Protein AF-A0A4R6K926-F1 (afdb_monomer)

Radius of gyration: 17.42 Å; Cα contacts (8 Å, |Δi|>4): 81; chains: 1; bounding box: 30×26×54 Å

pLDDT: mean 70.78, std 13.53, range [44.66, 89.75]

Mean predicted aligned error: 11.92 Å

Sequence (68 aa):
MAKQIPHRGWQTLSAGNGSKGERLYQWAYTSVSRGTSTTAGGDECGQPQPGHHRWLLIRHNPHTGELA

Structure (mmCIF, N/CA/C/O backbone):
data_AF-A0A4R6K926-F1
#
_entry.id   AF-A0A4R6K926-F1
#
loop_
_atom_site.group_PDB
_atom_site.id
_atom_site.type_symbol
_atom_site.label_atom_id
_atom_site.label_alt_id
_atom_site.label_comp_id
_atom_site.label_asym_id
_atom_site.label_entity_id
_atom_site.label_seq_id
_atom_site.pdbx_PDB_ins_code
_atom_site.Cartn_x
_atom_site.Cartn_y
_atom_site.Cartn_z
_atom_site.occupancy
_atom_site.B_iso_or_equiv
_atom_site.auth_seq_id
_atom_site.auth_comp_id
_atom_site.auth_asym_id
_atom_site.auth_atom_id
_atom_site.pdbx_PDB_model_num
ATOM 1 N N . MET A 1 1 ? -6.103 -2.376 -12.145 1.00 58.34 1 MET A N 1
ATOM 2 C CA . MET A 1 1 ? -4.818 -2.303 -11.423 1.00 58.34 1 MET A CA 1
ATOM 3 C C . MET A 1 1 ? -4.940 -2.639 -9.941 1.00 58.34 1 MET A C 1
ATOM 5 O O . MET A 1 1 ? -4.511 -3.721 -9.584 1.00 58.34 1 MET A O 1
ATOM 9 N N . ALA A 1 2 ? -5.595 -1.834 -9.091 1.00 60.56 2 ALA A N 1
ATOM 10 C CA . ALA A 1 2 ? -5.735 -2.168 -7.659 1.00 60.56 2 ALA A CA 1
ATOM 11 C C . ALA A 1 2 ? -6.419 -3.532 -7.397 1.00 60.56 2 ALA A C 1
ATOM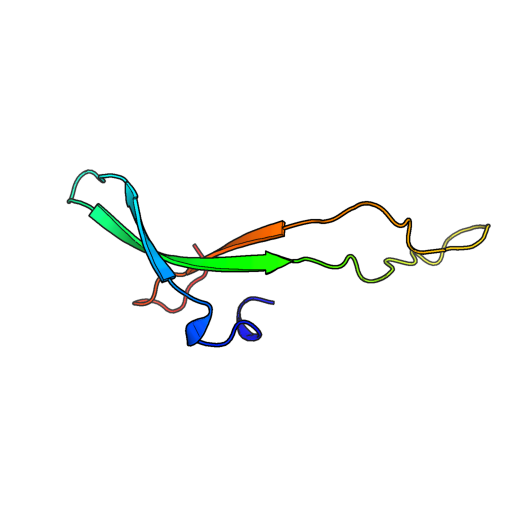 13 O O . ALA A 1 2 ? -5.941 -4.314 -6.585 1.00 60.56 2 ALA A O 1
ATOM 14 N N . LYS A 1 3 ? -7.465 -3.876 -8.169 1.00 70.19 3 LYS A N 1
ATOM 15 C CA . LYS A 1 3 ? -8.161 -5.182 -8.099 1.00 70.19 3 LYS A CA 1
ATOM 16 C C . LYS A 1 3 ? -7.289 -6.398 -8.457 1.00 70.19 3 LYS A C 1
ATOM 18 O O . LYS A 1 3 ? -7.695 -7.523 -8.207 1.00 70.19 3 LYS A O 1
ATOM 23 N N . GLN A 1 4 ? -6.134 -6.183 -9.089 1.00 73.69 4 GLN A N 1
ATOM 24 C CA . GLN A 1 4 ? -5.216 -7.252 -9.504 1.00 73.69 4 GLN A CA 1
ATOM 25 C C . GLN A 1 4 ? -4.146 -7.533 -8.441 1.00 73.69 4 GLN A C 1
ATOM 27 O O . GLN A 1 4 ? -3.384 -8.487 -8.580 1.00 73.69 4 GLN A O 1
ATOM 32 N N . ILE A 1 5 ? -4.077 -6.714 -7.386 1.00 74.62 5 ILE A N 1
ATOM 33 C CA . ILE A 1 5 ? -3.154 -6.920 -6.276 1.00 74.62 5 ILE A CA 1
ATOM 34 C C . ILE A 1 5 ? -3.782 -7.958 -5.339 1.00 74.62 5 ILE A C 1
ATOM 36 O O . ILE A 1 5 ? -4.864 -7.704 -4.800 1.00 74.62 5 ILE A O 1
ATOM 40 N N . PRO A 1 6 ? -3.145 -9.126 -5.132 1.00 79.25 6 PRO A N 1
ATOM 41 C CA . PRO A 1 6 ? -3.677 -10.141 -4.235 1.00 79.25 6 PRO A CA 1
ATOM 42 C C . PRO A 1 6 ? -3.744 -9.590 -2.808 1.00 79.25 6 PRO A C 1
ATOM 44 O O . PRO A 1 6 ? -2.915 -8.771 -2.424 1.00 79.25 6 PRO A O 1
ATOM 47 N N . HIS A 1 7 ? -4.673 -10.087 -1.991 1.00 75.00 7 HIS A N 1
ATOM 48 C CA . HIS A 1 7 ? -4.891 -9.583 -0.627 1.00 75.00 7 HIS A CA 1
ATOM 49 C C . HIS A 1 7 ? -3.608 -9.565 0.234 1.00 75.00 7 HIS A C 1
ATOM 51 O O . HIS A 1 7 ? -3.390 -8.644 1.009 1.00 75.00 7 HIS A O 1
ATOM 57 N N . ARG A 1 8 ? -2.702 -10.534 0.031 1.00 81.50 8 ARG A N 1
ATOM 58 C CA . ARG A 1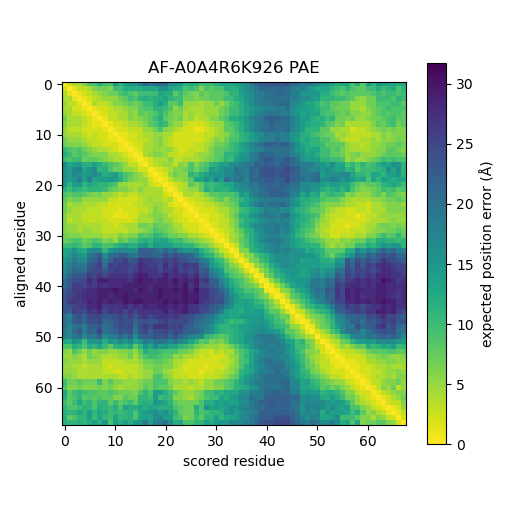 8 ? -1.383 -10.602 0.697 1.00 81.50 8 ARG A CA 1
ATOM 59 C C . ARG A 1 8 ? -0.394 -9.492 0.306 1.00 81.50 8 ARG A C 1
ATOM 61 O O . ARG A 1 8 ? 0.614 -9.325 0.974 1.00 81.50 8 ARG A O 1
ATOM 68 N N . GLY A 1 9 ? -0.634 -8.806 -0.809 1.00 82.69 9 GLY A N 1
ATOM 69 C CA . GLY A 1 9 ? 0.190 -7.695 -1.292 1.00 82.69 9 GLY A CA 1
ATOM 70 C C . GLY A 1 9 ? -0.161 -6.354 -0.648 1.00 82.69 9 GLY A C 1
ATOM 71 O O . GLY A 1 9 ? 0.495 -5.358 -0.938 1.00 82.69 9 GLY A O 1
ATOM 72 N N . TRP A 1 10 ? -1.189 -6.329 0.204 1.00 85.94 10 TRP A N 1
ATOM 73 C CA . TRP A 1 10 ? -1.603 -5.158 0.961 1.00 85.94 10 TRP A CA 1
ATOM 74 C C . TRP A 1 10 ? -1.024 -5.205 2.374 1.00 85.94 10 TRP A C 1
ATOM 76 O O . TRP A 1 10 ? -1.089 -6.231 3.050 1.00 85.94 10 TRP A O 1
ATOM 86 N N . GLN A 1 11 ? -0.489 -4.079 2.832 1.00 88.88 11 GLN A N 1
ATOM 87 C CA . GLN A 1 11 ? 0.047 -3.896 4.176 1.00 88.88 11 GLN A CA 1
ATOM 88 C C . GLN A 1 11 ? -0.675 -2.746 4.871 1.00 88.88 11 GLN A C 1
ATOM 90 O O . GLN A 1 11 ? -0.839 -1.669 4.301 1.00 88.88 11 GLN A O 1
ATOM 95 N N . THR A 1 12 ? -1.108 -2.963 6.112 1.00 87.88 12 THR A N 1
ATOM 96 C CA . THR A 1 12 ? -1.722 -1.903 6.916 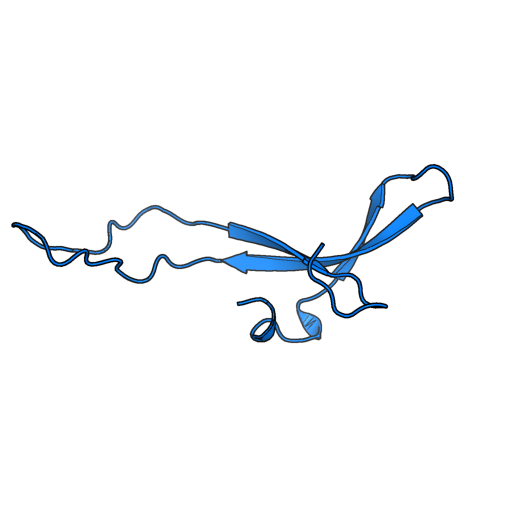1.00 87.88 12 THR A CA 1
ATOM 97 C C . THR A 1 12 ? -0.628 -1.043 7.528 1.00 87.88 12 THR A C 1
ATOM 99 O O . THR A 1 12 ? 0.147 -1.529 8.347 1.00 87.88 12 THR A O 1
ATOM 102 N N . LEU A 1 13 ? -0.568 0.228 7.135 1.00 86.81 13 LEU A N 1
ATOM 103 C CA . LEU A 1 13 ? 0.406 1.192 7.642 1.00 86.81 13 LEU A CA 1
ATOM 104 C C . LEU A 1 13 ? -0.292 2.506 7.996 1.00 86.81 13 LEU A C 1
ATOM 106 O O . LEU A 1 13 ? -1.255 2.926 7.342 1.00 86.81 13 LEU A O 1
ATOM 110 N N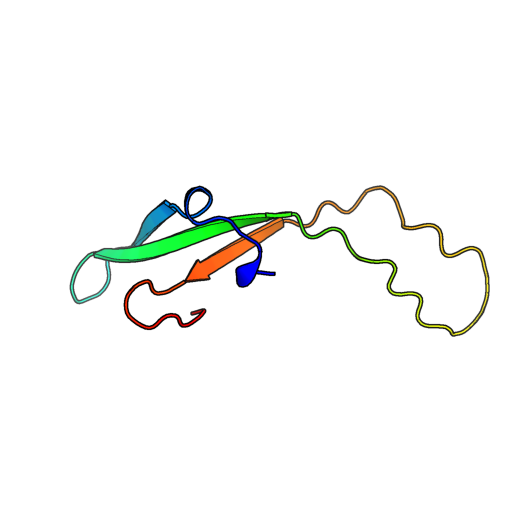 . SER A 1 14 ? 0.219 3.165 9.033 1.00 83.88 14 SER A N 1
ATOM 111 C CA . SER A 1 14 ? -0.230 4.497 9.433 1.00 83.88 14 SER A CA 1
ATOM 112 C C . SER A 1 14 ? 0.202 5.533 8.393 1.00 83.88 14 SER A C 1
ATOM 114 O O . SER A 1 14 ? 1.367 5.593 8.008 1.00 83.88 14 SER A O 1
ATOM 116 N N . ALA A 1 15 ? -0.731 6.379 7.958 1.00 82.62 15 ALA A N 1
ATOM 117 C CA . ALA A 1 15 ? -0.453 7.563 7.142 1.00 82.62 15 ALA A CA 1
ATOM 118 C C . ALA A 1 15 ? -0.039 8.783 7.993 1.00 82.62 15 ALA A C 1
ATOM 120 O O . ALA A 1 15 ? -0.145 9.921 7.537 1.00 82.62 15 ALA A O 1
ATOM 121 N N . GLY A 1 16 ? 0.390 8.546 9.235 1.00 82.25 16 GLY A N 1
ATOM 122 C CA . GLY A 1 16 ? 0.760 9.566 10.208 1.00 82.25 16 GLY A CA 1
ATOM 123 C C . GLY A 1 16 ? -0.332 9.850 11.240 1.00 82.25 16 GLY A C 1
ATOM 124 O O . GLY A 1 16 ? -1.480 9.395 11.139 1.00 82.25 16 GLY A O 1
ATOM 125 N N . ASN A 1 17 ? 0.047 10.630 12.253 1.00 75.69 17 ASN A N 1
ATOM 126 C CA . ASN A 1 17 ? -0.855 11.043 13.320 1.00 75.69 17 ASN A CA 1
ATOM 127 C C . ASN A 1 17 ? -1.826 12.099 12.793 1.00 75.69 17 ASN A C 1
ATOM 129 O O . ASN A 1 17 ? -1.448 13.226 12.479 1.00 75.69 17 ASN A O 1
ATOM 133 N N . GLY A 1 18 ? -3.100 11.727 12.698 1.00 73.62 18 GLY A N 1
ATOM 134 C CA . GLY A 1 18 ? -4.175 12.671 12.455 1.00 73.62 18 GLY A CA 1
ATOM 135 C C . GLY A 1 18 ? -4.644 13.333 13.748 1.00 73.62 18 GLY A C 1
ATOM 136 O O . GLY A 1 18 ? -4.334 12.906 14.857 1.00 73.62 18 GLY A O 1
ATOM 137 N N . SER A 1 19 ? -5.519 14.322 13.598 1.00 74.56 19 SER A N 1
ATOM 138 C CA . SER A 1 19 ? -6.206 15.017 14.695 1.00 74.56 19 SER A CA 1
ATOM 139 C C . SER A 1 19 ? -7.099 14.126 15.582 1.00 74.56 19 SER A C 1
ATOM 141 O O . SER A 1 19 ? -7.589 14.594 16.602 1.00 74.56 19 SER A O 1
ATOM 143 N N . LYS A 1 20 ? -7.314 12.854 15.217 1.00 76.56 20 LYS A N 1
ATOM 144 C CA . LYS A 1 20 ? -8.073 11.851 15.992 1.00 76.56 20 LYS A CA 1
ATOM 145 C C . LYS A 1 20 ? -7.269 10.574 16.298 1.00 76.56 20 LYS A C 1
ATOM 147 O O . LYS A 1 20 ? -7.858 9.572 16.681 1.00 76.56 20 LYS A O 1
ATOM 152 N N . GLY A 1 21 ? -5.948 10.599 16.113 1.00 77.25 21 GLY A N 1
ATOM 153 C CA . GLY A 1 21 ? -5.082 9.422 16.234 1.00 77.25 21 GLY A CA 1
ATOM 154 C C . GLY A 1 21 ? -4.535 8.937 14.891 1.00 77.25 21 GLY A C 1
ATOM 155 O O . GLY A 1 21 ? -4.688 9.603 13.861 1.00 77.25 21 GLY A O 1
ATOM 156 N N . GLU A 1 22 ? -3.847 7.796 14.914 1.00 75.88 22 GLU A N 1
ATOM 157 C CA . GLU A 1 22 ? -3.208 7.211 13.731 1.00 75.88 22 GLU A CA 1
ATOM 158 C C . GLU A 1 22 ? -4.234 6.866 12.648 1.00 75.88 22 GLU A C 1
ATOM 160 O O . GLU A 1 22 ? -5.236 6.193 12.894 1.00 75.88 22 GLU A O 1
ATOM 165 N N . ARG A 1 23 ? -3.981 7.324 11.417 1.00 82.56 23 ARG A N 1
ATOM 166 C CA . ARG A 1 23 ? -4.833 7.007 10.267 1.00 82.56 23 ARG A CA 1
ATOM 167 C C . ARG A 1 23 ? -4.295 5.765 9.576 1.00 82.56 23 ARG A C 1
ATOM 169 O O . ARG A 1 23 ? -3.427 5.859 8.710 1.00 82.56 23 ARG A O 1
ATOM 176 N N . LEU A 1 24 ? -4.792 4.606 9.988 1.00 81.88 24 LEU A N 1
ATOM 177 C CA . LEU A 1 24 ? -4.409 3.327 9.399 1.00 81.88 24 LEU A CA 1
ATOM 178 C C . LEU A 1 24 ? -5.071 3.155 8.026 1.00 81.88 24 LEU A C 1
ATOM 180 O O . LEU A 1 24 ? -6.294 3.206 7.910 1.00 81.88 24 LEU A O 1
ATOM 184 N N . TYR A 1 25 ? -4.261 2.918 6.996 1.00 85.25 25 TYR A N 1
ATOM 185 C CA . TYR A 1 25 ? -4.726 2.559 5.656 1.00 85.25 25 TYR A CA 1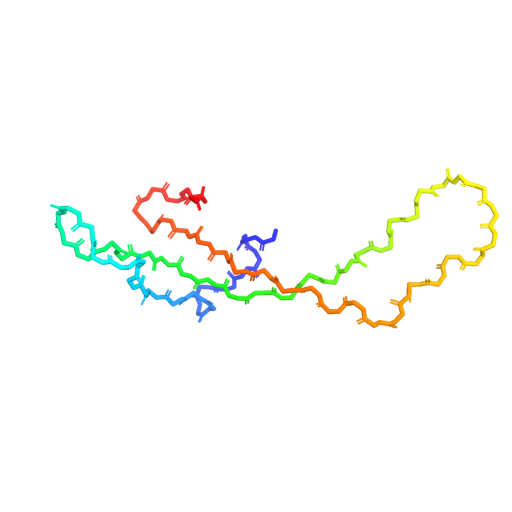
ATOM 186 C C . TYR A 1 25 ? -4.064 1.272 5.192 1.00 85.25 25 TYR A C 1
ATOM 188 O O . TYR A 1 25 ? -2.999 0.896 5.682 1.00 85.25 25 TYR A O 1
ATOM 196 N N . GLN A 1 26 ? -4.678 0.617 4.211 1.00 86.62 26 GLN A N 1
ATOM 197 C CA . GLN A 1 26 ? -4.008 -0.438 3.469 1.00 86.62 26 GLN A CA 1
ATOM 198 C C . GLN A 1 26 ? -3.225 0.172 2.313 1.00 86.62 26 GLN A C 1
ATOM 200 O O . GLN A 1 26 ? -3.750 0.960 1.525 1.00 86.62 26 GLN A O 1
ATOM 205 N N . TRP A 1 27 ? -1.968 -0.223 2.211 1.00 88.19 27 TRP A N 1
ATOM 206 C CA . TRP A 1 27 ? -1.028 0.221 1.200 1.00 88.19 27 TRP A CA 1
ATOM 207 C C . TRP A 1 27 ? -0.580 -0.968 0.366 1.00 88.19 27 TRP A C 1
ATOM 209 O O . TRP A 1 27 ? -0.344 -2.047 0.903 1.00 88.19 27 TRP A O 1
ATOM 219 N N . ALA A 1 28 ? -0.437 -0.777 -0.939 1.00 89.75 28 ALA A N 1
ATOM 220 C CA . ALA A 1 28 ? 0.161 -1.770 -1.818 1.00 89.75 28 ALA A CA 1
ATOM 221 C C . ALA A 1 28 ? 1.119 -1.115 -2.807 1.00 89.75 28 ALA A C 1
ATOM 223 O O . ALA A 1 28 ? 0.847 -0.040 -3.339 1.00 89.75 28 ALA A O 1
ATOM 224 N N . TYR A 1 29 ? 2.229 -1.792 -3.076 1.00 87.00 29 TYR A N 1
ATOM 225 C CA . TYR A 1 29 ? 3.237 -1.348 -4.029 1.00 87.00 29 TYR A CA 1
ATOM 226 C C . TYR A 1 29 ? 3.146 -2.189 -5.300 1.00 87.00 29 TYR A C 1
ATOM 228 O O . TYR A 1 29 ? 3.146 -3.419 -5.241 1.00 87.00 29 TYR A O 1
ATOM 236 N N . THR A 1 30 ? 3.041 -1.545 -6.459 1.00 84.81 30 THR A N 1
ATOM 237 C CA . THR A 1 30 ? 2.934 -2.250 -7.739 1.00 84.81 30 THR A CA 1
ATOM 238 C C . THR A 1 30 ? 3.716 -1.533 -8.830 1.00 84.81 30 THR A C 1
ATOM 240 O O . THR A 1 30 ? 3.745 -0.304 -8.888 1.00 84.81 30 THR A O 1
ATOM 243 N N . SER A 1 31 ? 4.377 -2.295 -9.699 1.00 81.88 31 SER A N 1
ATOM 244 C CA . SER A 1 31 ? 5.036 -1.744 -10.878 1.00 81.88 31 SER A CA 1
ATOM 245 C C . SER A 1 31 ? 4.013 -1.499 -11.984 1.00 81.88 31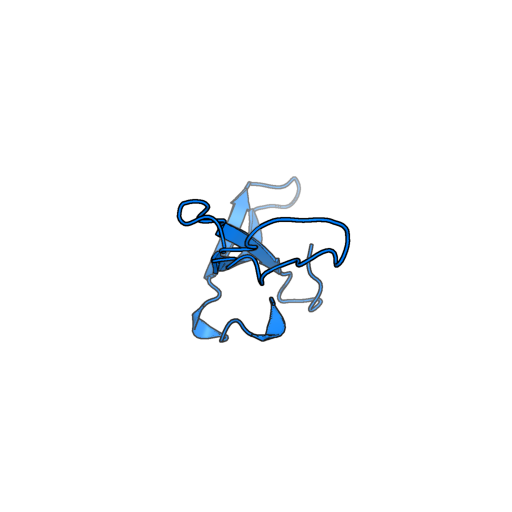 SER A C 1
ATOM 247 O O . SER A 1 31 ? 3.133 -2.316 -12.261 1.00 81.88 31 SER A O 1
ATOM 249 N N . VAL A 1 32 ? 4.136 -0.352 -12.642 1.00 74.38 32 VAL A N 1
ATOM 250 C CA . VAL A 1 32 ? 3.382 -0.032 -13.849 1.00 74.38 32 VAL A CA 1
ATOM 251 C C . VAL A 1 32 ? 4.308 -0.228 -15.024 1.00 74.38 32 VAL A C 1
ATOM 253 O O . VAL A 1 32 ? 5.117 0.641 -15.352 1.00 74.38 32 VAL A O 1
ATOM 256 N N . SER A 1 33 ? 4.159 -1.362 -15.693 1.00 66.00 33 SER A N 1
ATOM 257 C CA . SER A 1 33 ? 4.674 -1.483 -17.047 1.00 66.00 33 SER A CA 1
ATOM 258 C C . SER A 1 33 ? 3.805 -0.608 -17.942 1.00 66.00 33 SER A C 1
ATOM 260 O O . SER A 1 33 ? 2.589 -0.803 -18.020 1.00 66.00 33 SER A O 1
ATOM 262 N N . ARG A 1 34 ? 4.405 0.398 -18.590 1.00 62.47 34 ARG A N 1
ATOM 263 C CA . ARG A 1 34 ? 3.713 1.171 -19.622 1.00 62.47 34 ARG A CA 1
ATOM 264 C C . ARG A 1 34 ? 3.387 0.196 -20.751 1.00 62.47 34 ARG A C 1
ATOM 266 O O . ARG A 1 34 ? 4.268 -0.169 -21.521 1.00 62.47 34 ARG A O 1
ATOM 273 N N . GLY A 1 35 ? 2.131 -0.238 -20.821 1.00 56.59 35 GLY A N 1
ATOM 274 C CA . GLY A 1 35 ? 1.603 -0.833 -22.040 1.00 56.59 35 GLY A CA 1
ATOM 275 C C . GLY A 1 35 ? 1.878 0.153 -23.165 1.00 56.59 35 GLY A C 1
ATOM 276 O O . GLY A 1 35 ? 1.650 1.351 -22.995 1.00 56.59 35 GLY A O 1
ATOM 277 N N . THR A 1 36 ? 2.463 -0.343 -24.244 1.00 51.12 36 THR A N 1
ATOM 278 C CA . THR A 1 36 ? 2.764 0.374 -25.481 1.00 51.12 36 THR A CA 1
ATOM 279 C C . THR A 1 36 ? 1.578 1.254 -25.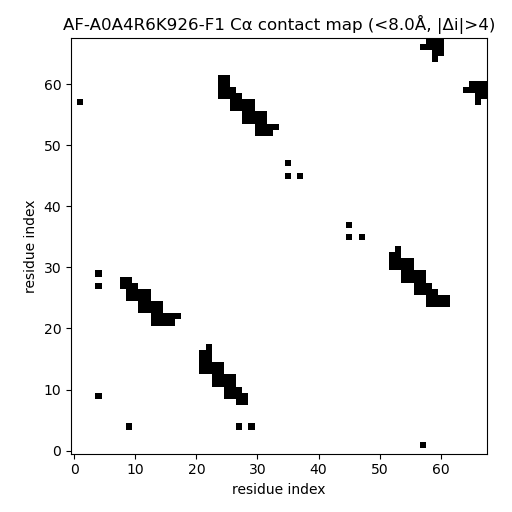877 1.00 51.12 36 THR A C 1
ATOM 281 O O . THR A 1 36 ? 0.629 0.798 -26.511 1.00 51.12 36 THR A O 1
ATOM 284 N N . SER A 1 37 ? 1.592 2.522 -25.463 1.00 48.94 37 SER A N 1
ATOM 285 C CA . SER A 1 37 ? 0.643 3.524 -25.929 1.00 48.94 37 SER A CA 1
ATOM 286 C C . SER A 1 37 ? 1.118 3.927 -27.316 1.00 48.94 37 SER A C 1
ATOM 288 O O . SER A 1 37 ? 1.727 4.982 -27.487 1.00 48.94 37 SER A O 1
ATOM 290 N N . THR A 1 38 ? 0.926 3.031 -28.279 1.00 46.53 38 THR A N 1
ATOM 291 C CA . THR A 1 38 ? 0.983 3.362 -29.693 1.00 46.53 38 THR A CA 1
ATOM 292 C C . THR A 1 38 ? -0.216 4.264 -29.940 1.00 46.53 38 THR A C 1
ATOM 294 O O . THR A 1 38 ? -1.310 3.805 -30.258 1.00 46.53 38 THR A O 1
ATOM 297 N N . THR A 1 39 ? -0.031 5.565 -29.723 1.00 44.66 39 THR A N 1
ATOM 298 C CA . THR A 1 39 ? -0.795 6.553 -30.472 1.00 44.66 39 THR A CA 1
ATOM 299 C C . THR A 1 39 ? -0.461 6.260 -31.926 1.00 44.66 39 THR A C 1
ATOM 301 O O . THR A 1 39 ? 0.655 6.502 -32.372 1.00 44.66 39 THR A O 1
ATOM 304 N N . ALA A 1 40 ? -1.389 5.611 -32.624 1.00 45.88 40 ALA A N 1
ATOM 305 C CA . ALA A 1 40 ? -1.313 5.418 -34.058 1.00 45.88 40 ALA A CA 1
ATOM 306 C C . ALA A 1 40 ? -1.359 6.807 -34.703 1.00 45.88 40 ALA A C 1
ATOM 308 O O . ALA A 1 40 ? -2.424 7.399 -34.857 1.00 45.88 40 ALA A O 1
ATOM 309 N N . GLY A 1 41 ? -0.186 7.361 -34.981 1.00 46.91 41 GLY A N 1
ATOM 310 C CA . GLY A 1 41 ? -0.040 8.697 -35.528 1.00 46.91 41 GLY A CA 1
ATOM 311 C C . GLY A 1 41 ? 1.417 8.994 -35.830 1.00 46.91 41 GLY A C 1
ATOM 312 O O . GLY A 1 41 ? 2.071 9.632 -35.021 1.00 46.91 41 GLY A O 1
ATOM 313 N N . GLY A 1 42 ? 1.864 8.538 -37.002 1.00 51.19 42 GLY A N 1
ATOM 314 C CA . GLY A 1 42 ? 3.035 9.074 -37.695 1.00 51.19 42 GLY A CA 1
ATOM 315 C C . GLY A 1 42 ? 4.387 8.541 -37.229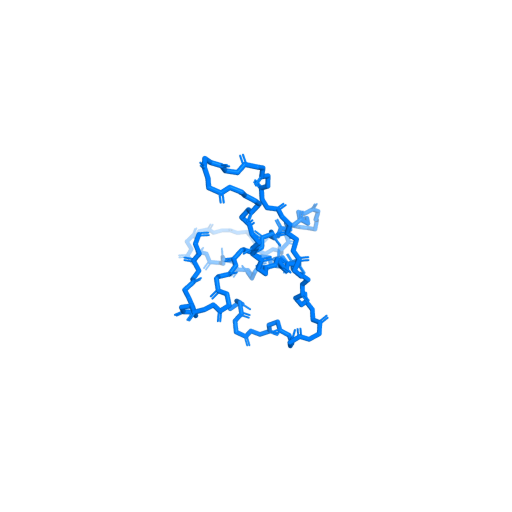 1.00 51.19 42 GLY A C 1
ATOM 316 O O . GLY A 1 42 ? 4.846 8.906 -36.163 1.00 51.19 42 GLY A O 1
ATOM 317 N N . ASP A 1 43 ? 4.959 7.717 -38.105 1.00 52.41 43 ASP A N 1
ATOM 318 C CA . ASP A 1 43 ? 6.365 7.336 -38.275 1.00 52.41 43 ASP A CA 1
ATOM 319 C C . ASP A 1 43 ? 7.163 6.642 -37.141 1.00 52.41 43 ASP A C 1
ATOM 321 O O . ASP A 1 43 ? 6.933 6.768 -35.948 1.00 52.41 43 ASP A O 1
ATOM 325 N N . GLU A 1 44 ? 8.043 5.751 -37.615 1.00 50.34 44 GLU A N 1
ATOM 326 C CA . GLU A 1 44 ? 9.197 5.133 -36.944 1.00 50.34 44 GLU A CA 1
ATOM 327 C C . GLU A 1 44 ? 8.968 4.303 -35.660 1.00 50.34 44 GLU A C 1
ATOM 329 O O . GLU A 1 44 ? 8.810 4.790 -34.547 1.00 50.34 44 GLU A O 1
ATOM 334 N N . CYS A 1 45 ? 9.062 2.975 -35.835 1.00 46.16 45 CYS A N 1
ATOM 335 C CA . CYS A 1 45 ? 9.518 1.993 -34.844 1.00 46.16 45 CYS A CA 1
ATOM 336 C C . CYS A 1 45 ? 9.163 2.293 -33.376 1.00 46.16 45 CYS A C 1
ATOM 338 O O . CYS A 1 45 ? 10.034 2.587 -32.558 1.00 46.16 45 CYS A O 1
ATOM 340 N N . GLY A 1 46 ? 7.888 2.103 -33.019 1.00 52.53 46 GLY A N 1
ATOM 341 C CA . GLY A 1 46 ? 7.399 2.066 -31.638 1.00 52.53 46 GLY A CA 1
ATOM 342 C C . GLY A 1 46 ? 7.954 0.880 -30.841 1.00 52.53 46 GLY A C 1
ATOM 343 O O . GLY A 1 46 ? 7.216 -0.023 -30.454 1.00 52.53 46 GLY A O 1
ATOM 344 N N . GLN A 1 47 ? 9.263 0.863 -30.603 1.00 54.94 47 GLN A N 1
ATOM 345 C CA . GLN A 1 47 ? 9.882 0.009 -29.604 1.00 54.94 47 GLN A CA 1
ATOM 346 C C . GLN A 1 47 ? 9.550 0.593 -28.223 1.00 54.94 47 GLN A C 1
ATOM 348 O O . GLN A 1 47 ? 9.749 1.793 -28.006 1.00 54.94 47 GLN A O 1
ATOM 353 N N . PRO A 1 48 ? 9.032 -0.206 -27.272 1.00 55.56 48 PRO A N 1
ATOM 354 C CA . PRO A 1 48 ? 8.870 0.256 -25.901 1.00 55.56 48 PRO A CA 1
ATOM 355 C C . PRO A 1 48 ? 10.247 0.664 -25.378 1.00 55.56 48 PRO A C 1
ATOM 357 O O . PRO A 1 48 ? 11.116 -0.188 -25.236 1.00 55.56 48 PRO A O 1
ATOM 360 N N . GLN A 1 49 ? 10.459 1.960 -25.132 1.00 57.62 49 GLN A N 1
ATOM 361 C CA . GLN A 1 49 ? 11.735 2.478 -24.634 1.00 57.62 49 GLN A CA 1
ATOM 362 C C . GLN A 1 49 ? 12.116 1.737 -23.340 1.00 57.62 49 GLN A C 1
ATOM 364 O O . GLN A 1 49 ? 11.416 1.881 -22.326 1.00 57.62 49 GLN A O 1
ATOM 369 N N . PRO A 1 50 ? 13.186 0.919 -23.353 1.00 58.00 50 PRO A N 1
ATOM 370 C CA . PRO A 1 50 ? 13.628 0.209 -22.168 1.00 58.00 50 PRO A CA 1
ATOM 371 C C . PRO A 1 50 ? 14.275 1.227 -21.227 1.00 58.00 50 PRO A C 1
ATOM 373 O O . PRO A 1 50 ? 15.255 1.873 -21.581 1.00 58.00 50 PRO A O 1
ATOM 376 N N . GLY A 1 51 ? 13.713 1.405 -20.031 1.00 56.81 51 GLY A N 1
ATOM 377 C CA . GLY A 1 51 ? 14.356 2.224 -18.995 1.00 56.81 51 GLY A CA 1
ATOM 378 C C . GLY A 1 51 ? 13.421 2.900 -17.998 1.00 56.81 51 GLY A C 1
ATOM 379 O O . GLY A 1 51 ? 13.864 3.302 -16.926 1.00 56.81 51 GLY A O 1
ATOM 380 N N . HIS A 1 52 ? 12.122 3.004 -18.284 1.00 64.12 52 HIS A N 1
ATOM 381 C CA . HIS A 1 52 ? 11.192 3.671 -17.369 1.00 64.12 52 HIS A CA 1
ATOM 382 C C . HIS A 1 52 ? 10.461 2.675 -16.466 1.00 64.12 52 HIS A C 1
ATOM 384 O O . HIS A 1 52 ? 9.332 2.271 -16.744 1.00 64.12 52 HIS A O 1
ATOM 390 N N . HIS A 1 53 ? 11.087 2.321 -15.343 1.00 70.75 53 HIS A N 1
ATOM 391 C CA . HIS A 1 53 ? 10.400 1.634 -14.251 1.00 70.75 53 HIS A CA 1
ATOM 392 C C . HIS A 1 53 ? 9.537 2.637 -13.488 1.00 70.75 53 HIS A C 1
ATOM 394 O O . HIS A 1 53 ? 10.043 3.502 -12.774 1.00 70.75 53 HIS A O 1
ATOM 400 N N . ARG A 1 54 ? 8.219 2.539 -13.660 1.00 74.00 54 ARG A N 1
ATOM 401 C CA . ARG A 1 54 ? 7.257 3.307 -12.872 1.00 74.00 54 ARG A CA 1
ATOM 402 C C . ARG A 1 54 ? 6.722 2.424 -11.764 1.00 74.00 54 ARG A C 1
ATOM 404 O O . ARG A 1 54 ? 6.336 1.282 -12.004 1.00 74.00 54 ARG A O 1
ATOM 411 N N . TRP A 1 55 ? 6.660 2.983 -10.571 1.00 80.50 55 TRP A N 1
ATOM 412 C CA . TRP A 1 55 ? 6.100 2.323 -9.409 1.00 80.50 55 TRP A CA 1
ATOM 413 C C . TRP A 1 55 ? 4.937 3.149 -8.892 1.00 80.50 55 TRP A C 1
ATOM 415 O O . TRP A 1 55 ? 5.008 4.377 -8.855 1.00 80.50 55 TRP A O 1
ATOM 425 N N . LEU A 1 56 ? 3.864 2.471 -8.512 1.00 84.25 56 LEU A N 1
ATOM 426 C CA . LEU A 1 56 ? 2.721 3.072 -7.853 1.00 84.25 56 LEU A CA 1
ATOM 427 C C . LEU A 1 56 ? 2.628 2.544 -6.434 1.00 84.25 56 LEU A C 1
ATOM 429 O O . LEU A 1 56 ? 2.688 1.337 -6.192 1.00 84.25 56 LEU A O 1
ATOM 433 N N . LEU A 1 57 ? 2.415 3.478 -5.519 1.00 87.00 57 LEU A N 1
ATOM 434 C CA . LEU A 1 57 ? 1.976 3.201 -4.169 1.00 87.00 57 LEU A CA 1
ATOM 435 C C . LEU A 1 57 ? 0.472 3.482 -4.116 1.00 87.00 57 LEU A C 1
ATOM 437 O O . LEU A 1 57 ? 0.043 4.623 -4.273 1.00 87.00 57 LEU A O 1
ATOM 441 N N . ILE A 1 58 ? -0.326 2.431 -3.962 1.00 85.12 58 ILE A N 1
ATOM 442 C CA . ILE A 1 58 ? -1.785 2.513 -3.907 1.00 85.12 58 ILE A CA 1
ATOM 443 C C . ILE A 1 58 ? -2.215 2.535 -2.447 1.00 85.12 58 ILE A C 1
ATOM 445 O O . ILE A 1 58 ? -1.796 1.681 -1.667 1.00 85.12 58 ILE A O 1
ATOM 449 N N . ARG A 1 59 ? -3.088 3.483 -2.104 1.00 86.62 59 ARG A N 1
ATOM 450 C CA . ARG A 1 59 ? -3.759 3.564 -0.809 1.00 86.62 59 ARG A CA 1
ATOM 451 C C . ARG A 1 59 ? -5.221 3.152 -0.952 1.00 86.62 59 ARG A C 1
ATOM 453 O O . ARG A 1 59 ? -5.911 3.573 -1.877 1.00 86.62 59 ARG A O 1
ATOM 460 N N . HIS A 1 60 ? -5.687 2.343 -0.015 1.00 81.44 60 HIS A N 1
ATOM 461 C CA . HIS A 1 60 ? -7.052 1.847 0.043 1.00 81.44 60 HIS A CA 1
ATOM 462 C C . HIS A 1 60 ? -7.587 1.943 1.471 1.00 81.44 60 HIS A C 1
ATOM 464 O O . HIS A 1 60 ? -6.878 1.637 2.437 1.00 81.44 60 HIS A O 1
ATOM 470 N N . ASN A 1 61 ? -8.844 2.365 1.611 1.00 78.12 61 ASN A N 1
ATOM 471 C CA . ASN A 1 61 ? -9.537 2.304 2.887 1.00 78.12 61 ASN A CA 1
ATOM 472 C C . ASN A 1 61 ? -10.200 0.922 3.049 1.00 78.12 61 ASN A C 1
ATOM 474 O O . ASN A 1 61 ? -11.185 0.649 2.361 1.00 78.12 61 ASN A O 1
ATOM 478 N N . PRO A 1 62 ? -9.731 0.059 3.975 1.00 67.06 62 PRO A N 1
ATOM 479 C CA . PRO A 1 62 ? -10.308 -1.273 4.165 1.00 67.06 62 PRO A CA 1
ATOM 480 C C . PRO A 1 62 ? -11.781 -1.237 4.582 1.00 67.06 62 PRO A C 1
ATOM 482 O O . PRO A 1 62 ? -12.495 -2.208 4.362 1.00 67.06 62 PRO A O 1
ATOM 485 N N . HIS A 1 63 ? -12.232 -0.139 5.197 1.00 68.75 63 HIS A N 1
ATOM 486 C CA . HIS A 1 63 ? -13.592 -0.020 5.712 1.00 68.75 63 HIS A CA 1
ATOM 487 C C . HIS A 1 63 ? -14.612 0.355 4.635 1.00 68.75 63 HIS A C 1
ATOM 489 O O . HIS A 1 63 ? -15.758 -0.073 4.716 1.00 68.75 63 HIS A O 1
ATOM 495 N N . THR A 1 64 ? -14.212 1.147 3.635 1.00 70.50 64 THR A N 1
ATOM 496 C CA . THR A 1 64 ? -15.129 1.633 2.589 1.00 70.50 64 THR A CA 1
ATOM 497 C C . THR A 1 64 ? -14.894 0.998 1.225 1.00 70.50 64 THR A C 1
ATOM 499 O O . THR A 1 64 ? -15.736 1.138 0.347 1.00 70.50 64 THR A O 1
ATOM 502 N N . GLY A 1 65 ? -13.784 0.287 1.011 1.00 63.31 65 GLY A N 1
ATOM 503 C CA . GLY A 1 65 ? -13.479 -0.265 -0.311 1.00 63.31 65 GLY A CA 1
ATOM 504 C C . GLY A 1 65 ? -12.961 0.785 -1.306 1.00 63.31 65 GLY A C 1
ATOM 505 O O . GLY A 1 65 ? -12.686 0.472 -2.467 1.00 63.31 65 GLY A O 1
ATOM 506 N N . GLU A 1 66 ? -12.875 2.047 -0.879 1.00 70.81 66 GLU A N 1
ATOM 507 C CA . GLU A 1 66 ? -12.564 3.171 -1.750 1.00 70.81 66 GLU A CA 1
ATOM 508 C C . GLU A 1 66 ? -11.055 3.407 -1.832 1.00 70.81 66 GLU A C 1
ATOM 510 O O . GLU A 1 66 ? -10.304 3.295 -0.854 1.00 70.81 66 GLU 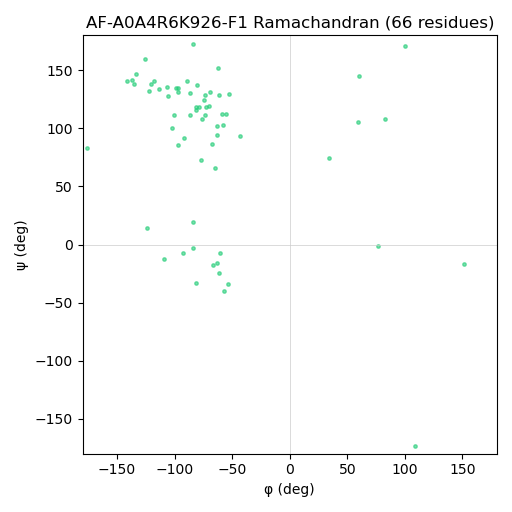A O 1
ATOM 515 N N . LEU A 1 67 ? -10.613 3.743 -3.043 1.00 65.44 67 LEU A N 1
ATOM 516 C CA . LEU A 1 67 ? -9.268 4.237 -3.298 1.00 65.44 67 LEU A CA 1
ATOM 517 C C . LEU A 1 67 ? -9.242 5.710 -2.890 1.00 65.44 67 LEU A C 1
ATOM 519 O O . LEU A 1 67 ? -10.009 6.506 -3.430 1.00 65.44 67 LEU A O 1
ATOM 523 N N . ALA A 1 68 ? -8.400 6.036 -1.912 1.00 60.53 68 ALA A N 1
ATOM 524 C CA . ALA A 1 68 ? -8.321 7.360 -1.301 1.00 60.53 68 ALA A CA 1
ATOM 525 C C . ALA A 1 68 ? -7.120 8.147 -1.800 1.00 60.53 68 ALA A C 1
ATOM 527 O O . ALA A 1 68 ? -6.010 7.570 -1.839 1.00 60.53 68 ALA A O 1
#

Foldseek 3Di:
DVVPQPPVQWDWDFPDQDPVGTDTWIKGKDWDDPDQPPPVDDDDDSDPPPDDTDMDIWTAHPVPRDGD

Secondary structure (DSSP, 8-state):
-GGGS-GGGEEEEEEEEEBTEEEEEEEEEEEE---------S-S-----TT--EEEEEEE-TTT--B-

Nearest PDB structures (foldseek):
  2ol2-assembly1_A  TM=5.484E-01  e=3.556E+00  Homo sapiens

Solvent-accessible surface area (backbone atoms only — not comparable to full-atom values): 4614 Å² total; per-residue (Å²): 112,79,88,74,54,56,78,87,56,49,44,81,44,65,81,47,81,46,102,88,43,70,43,73,32,32,34,32,77,47,77,47,77,78,71,79,79,71,72,90,71,80,82,79,85,88,64,77,76,86,81,74,85,42,74,44,80,46,46,33,38,86,88,75,76,42,78,105